Protein AF-A0A1F3YDV8-F1 (afdb_monomer_lite)

Sequence (174 aa):
MRNSATAAIALTTLLLAGLYGGNVYSYPGEPRCSDGYRADSYGRGVEAGFKGIDNLRPRHSHEECYLRGVRKGVTLRHETQIFDCEGDFEDGYGEGFKASPLSAGTACYTGGYSAGNAALRVGAREGARELVGDECVDAFQKGYEDSMTGQVATIPLTNPEATCYRAGYYDARR

Radius of gyration: 21.37 Å; chains: 1; bounding box: 39×64×73 Å

Structure (mmCIF, N/CA/C/O backbone):
data_AF-A0A1F3YDV8-F1
#
_entry.id   AF-A0A1F3YDV8-F1
#
loop_
_atom_site.group_PDB
_atom_site.id
_atom_site.type_symbol
_atom_site.label_atom_id
_atom_site.label_alt_id
_atom_site.label_comp_id
_atom_site.label_asym_id
_atom_site.label_entity_id
_atom_site.label_seq_id
_atom_site.pdbx_PDB_ins_code
_atom_site.Cartn_x
_atom_site.Cartn_y
_atom_site.Cartn_z
_atom_site.occupancy
_atom_site.B_iso_or_equiv
_atom_site.auth_seq_id
_atom_site.auth_comp_id
_atom_site.auth_asym_id
_atom_site.auth_atom_id
_atom_site.pdbx_PDB_model_num
ATOM 1 N N . MET A 1 1 ? 20.445 48.424 55.129 1.00 45.66 1 MET A N 1
ATOM 2 C CA . MET A 1 1 ? 20.581 48.219 53.669 1.00 45.66 1 MET A CA 1
ATOM 3 C C . MET A 1 1 ? 19.559 47.169 53.254 1.00 45.66 1 MET A C 1
ATOM 5 O O . MET A 1 1 ? 19.310 46.267 54.039 1.00 45.66 1 MET A O 1
ATOM 9 N N . ARG A 1 2 ? 18.848 47.418 52.149 1.00 38.81 2 ARG A N 1
ATOM 10 C CA . ARG A 1 2 ? 17.509 46.887 51.834 1.00 38.81 2 ARG A CA 1
ATOM 11 C C . ARG A 1 2 ? 17.475 45.393 51.488 1.00 38.81 2 ARG A C 1
ATOM 13 O O . ARG A 1 2 ? 18.439 44.843 50.973 1.00 38.81 2 ARG A O 1
ATOM 20 N N . ASN A 1 3 ? 16.306 44.824 51.778 1.00 36.91 3 ASN A N 1
ATOM 21 C CA . ASN A 1 3 ? 15.924 43.423 51.707 1.00 36.91 3 ASN A CA 1
ATOM 22 C C . ASN A 1 3 ? 15.732 42.883 50.283 1.00 36.91 3 ASN A C 1
ATOM 24 O O . ASN A 1 3 ? 15.245 43.571 49.390 1.00 36.91 3 ASN A O 1
ATOM 28 N N . SER A 1 4 ? 16.068 41.601 50.187 1.00 43.88 4 SER A N 1
ATOM 29 C CA . SER A 1 4 ? 15.531 40.492 49.401 1.00 43.88 4 SER A CA 1
ATOM 30 C C . SER A 1 4 ? 14.231 40.662 48.600 1.00 43.88 4 SER A C 1
ATOM 32 O O . SER A 1 4 ? 13.220 41.143 49.100 1.00 43.88 4 SER A O 1
ATOM 34 N N . ALA A 1 5 ? 14.287 40.018 47.428 1.00 44.38 5 ALA A N 1
ATOM 35 C CA . ALA A 1 5 ? 13.252 39.213 46.774 1.00 44.38 5 ALA A CA 1
ATOM 36 C C . ALA A 1 5 ? 11.976 39.921 46.290 1.00 44.38 5 ALA A C 1
ATOM 38 O O . ALA A 1 5 ? 11.018 40.130 47.026 1.00 44.38 5 ALA A O 1
ATOM 39 N N . THR A 1 6 ? 11.919 40.143 44.977 1.00 45.16 6 THR A N 1
ATOM 40 C CA . THR A 1 6 ? 10.667 40.293 44.229 1.00 45.16 6 THR A CA 1
ATOM 41 C C . THR A 1 6 ? 10.654 39.216 43.149 1.00 45.16 6 THR A C 1
ATOM 43 O O . THR A 1 6 ? 11.379 39.297 42.162 1.00 45.16 6 THR A O 1
ATOM 46 N N . ALA A 1 7 ? 9.891 38.157 43.405 1.00 45.22 7 ALA A N 1
ATOM 47 C CA . ALA A 1 7 ? 9.481 37.160 42.426 1.00 45.22 7 ALA A CA 1
ATOM 48 C C . ALA A 1 7 ? 8.026 37.442 42.015 1.00 45.22 7 ALA A C 1
ATOM 50 O O . ALA A 1 7 ? 7.309 38.112 42.760 1.00 45.22 7 ALA A O 1
ATOM 51 N N . ALA A 1 8 ? 7.615 36.848 40.888 1.00 39.84 8 ALA A N 1
ATOM 52 C CA . ALA A 1 8 ? 6.343 36.984 40.159 1.00 39.84 8 ALA A CA 1
ATOM 53 C C . ALA A 1 8 ? 6.450 38.008 38.998 1.00 39.84 8 ALA A C 1
ATOM 55 O O . ALA A 1 8 ? 7.047 39.061 39.157 1.00 39.84 8 ALA A O 1
ATOM 56 N N . ILE A 1 9 ? 5.955 37.774 37.777 1.00 44.66 9 ILE A N 1
ATOM 57 C CA . ILE A 1 9 ? 4.796 36.992 37.330 1.00 44.66 9 ILE A CA 1
ATOM 58 C C . ILE A 1 9 ? 5.055 36.426 35.915 1.00 44.66 9 ILE A C 1
ATOM 60 O O . ILE A 1 9 ? 5.722 37.042 35.090 1.00 44.66 9 ILE A O 1
ATOM 64 N N . ALA A 1 10 ? 4.483 35.241 35.700 1.00 44.81 10 ALA A N 1
ATOM 65 C CA . ALA A 1 10 ? 4.209 34.491 34.476 1.00 44.81 10 ALA A CA 1
ATOM 66 C C . ALA A 1 10 ? 4.302 35.198 33.108 1.00 44.81 10 ALA A C 1
ATOM 68 O O . ALA A 1 10 ? 3.646 36.207 32.869 1.00 44.81 10 ALA A O 1
ATOM 69 N N . LEU A 1 11 ? 4.930 34.507 32.151 1.00 38.69 11 LEU A N 1
ATOM 70 C CA . LEU A 1 11 ? 4.466 34.486 30.762 1.00 38.69 11 LEU A CA 1
ATOM 71 C C . LEU A 1 11 ? 4.705 33.090 30.167 1.00 38.69 11 LEU A C 1
ATOM 73 O O . LEU A 1 11 ? 5.655 32.827 29.435 1.00 38.69 11 LEU A O 1
ATOM 77 N N . THR A 1 12 ? 3.837 32.158 30.555 1.00 44.88 12 THR A N 1
ATOM 78 C CA . THR A 1 12 ? 3.756 30.818 29.974 1.00 44.88 12 THR A CA 1
ATOM 79 C C . THR A 1 12 ? 2.909 30.890 28.707 1.00 44.88 12 THR A C 1
ATOM 81 O O . THR A 1 12 ? 1.737 30.529 28.707 1.00 44.88 12 THR A O 1
ATOM 84 N N . THR A 1 13 ? 3.484 31.369 27.609 1.00 47.16 13 THR A N 1
ATOM 85 C CA . THR A 1 13 ? 2.939 31.128 26.266 1.00 47.16 13 THR A CA 1
ATOM 86 C C . THR A 1 13 ? 3.691 29.943 25.672 1.00 47.16 13 THR A C 1
ATOM 88 O O . THR A 1 13 ? 4.515 30.085 24.773 1.00 47.16 13 THR A O 1
ATOM 91 N N . LEU A 1 14 ? 3.426 28.745 26.209 1.00 42.47 14 LEU A N 1
ATOM 92 C CA . LEU A 1 14 ? 3.700 27.523 25.461 1.00 42.47 14 LEU A CA 1
ATOM 93 C C . LEU A 1 14 ? 2.742 27.528 24.269 1.00 42.47 14 LEU A C 1
ATOM 95 O O . LEU A 1 14 ? 1.545 27.275 24.412 1.00 42.47 14 LEU A O 1
ATOM 99 N N . LEU A 1 15 ? 3.278 27.867 23.098 1.00 41.38 15 LEU A N 1
ATOM 100 C CA . LEU A 1 15 ? 2.649 27.547 21.831 1.00 41.38 15 LEU A CA 1
ATOM 101 C C . LEU A 1 15 ? 2.290 26.057 21.842 1.00 41.38 15 LEU A C 1
ATOM 103 O O . LEU A 1 15 ? 3.164 25.195 21.923 1.00 41.38 15 LEU A O 1
ATOM 107 N N . LEU A 1 16 ? 0.994 25.778 21.728 1.00 44.88 16 LEU A N 1
ATOM 108 C CA . LEU A 1 16 ? 0.420 24.483 21.369 1.00 44.88 16 LEU A CA 1
ATOM 109 C C . LEU A 1 16 ? 0.798 24.132 19.917 1.00 44.88 16 LEU A C 1
ATOM 111 O O . LEU A 1 16 ? -0.051 24.040 19.037 1.00 44.88 16 LEU A O 1
ATOM 115 N N . ALA A 1 17 ? 2.088 23.951 19.655 1.00 43.22 17 ALA A N 1
ATOM 116 C CA . ALA A 1 17 ? 2.603 23.363 18.429 1.00 43.22 17 ALA A CA 1
ATOM 117 C C . ALA A 1 17 ? 3.067 21.944 18.767 1.00 43.22 17 ALA A C 1
ATOM 119 O O . ALA A 1 17 ? 4.217 21.734 19.139 1.00 43.22 17 ALA A O 1
ATOM 120 N N . GLY A 1 18 ? 2.159 20.967 18.712 1.00 38.09 18 GLY A N 1
ATOM 121 C CA . GLY A 1 18 ? 2.574 19.583 18.958 1.00 38.09 18 GLY A CA 1
ATOM 122 C C . GLY A 1 18 ? 1.514 18.487 18.992 1.00 38.09 18 GLY A C 1
ATOM 123 O O . GLY A 1 18 ? 1.886 17.345 19.222 1.00 38.09 18 GLY A O 1
ATOM 124 N N . LEU A 1 19 ? 0.224 18.769 18.763 1.00 38.59 19 LEU A N 1
ATOM 125 C CA . LEU A 1 19 ? -0.825 17.729 18.784 1.00 38.59 19 LEU A CA 1
ATOM 126 C C . LEU A 1 19 ? -1.508 17.477 17.434 1.00 38.59 19 LEU A C 1
ATOM 128 O O . LEU A 1 19 ? -2.564 16.860 17.382 1.00 38.59 19 LEU A O 1
ATOM 132 N N . TYR A 1 20 ? -0.860 17.845 16.330 1.00 41.31 20 TYR A N 1
ATOM 133 C CA . TYR A 1 20 ? -1.138 17.216 15.038 1.00 41.31 20 TYR A CA 1
ATOM 134 C C . TYR A 1 20 ? -0.089 16.139 14.774 1.00 41.31 20 TYR A C 1
ATOM 136 O O . TYR A 1 20 ? 0.648 16.177 13.796 1.00 41.31 20 TYR A O 1
ATOM 144 N N . GLY A 1 21 ? -0.041 15.146 15.664 1.00 33.44 21 GLY A N 1
ATOM 145 C CA . GLY A 1 21 ? 0.599 13.854 15.415 1.00 33.44 21 GLY A CA 1
ATOM 146 C C . GLY A 1 21 ? -0.216 13.011 14.434 1.00 33.44 21 GLY A C 1
ATOM 147 O O . GLY A 1 21 ? -0.428 11.824 14.652 1.00 33.44 21 GLY A O 1
ATOM 148 N N . GLY A 1 22 ? -0.716 13.623 13.361 1.00 32.75 22 GLY A N 1
ATOM 149 C CA . GLY A 1 22 ? -1.041 12.879 12.165 1.00 32.75 22 GLY A CA 1
ATOM 150 C C . GLY A 1 22 ? 0.288 12.616 11.488 1.00 32.75 22 GLY A C 1
ATOM 151 O O . GLY A 1 22 ? 0.774 13.477 10.763 1.00 32.75 22 GLY A O 1
ATOM 152 N N . ASN A 1 23 ? 0.879 11.443 11.717 1.00 30.70 23 ASN A N 1
ATOM 153 C CA . ASN A 1 23 ? 1.782 10.853 10.732 1.00 30.70 23 ASN A CA 1
ATOM 154 C C . ASN A 1 23 ? 0.949 10.599 9.465 1.00 30.70 23 ASN A C 1
ATOM 156 O O . ASN A 1 23 ? 0.558 9.475 9.156 1.00 30.70 23 ASN A O 1
ATOM 160 N N . VAL A 1 24 ? 0.606 11.678 8.761 1.00 37.53 24 VAL A N 1
ATOM 161 C CA . VAL A 1 24 ? 0.297 11.637 7.348 1.00 37.53 24 VAL A CA 1
ATOM 162 C C . VAL A 1 24 ? 1.647 11.309 6.752 1.00 37.53 24 VAL A C 1
ATOM 164 O O . VAL A 1 24 ? 2.503 12.180 6.616 1.00 37.53 24 VAL A O 1
ATOM 167 N N . TYR A 1 25 ? 1.886 10.016 6.538 1.00 41.62 25 TYR A N 1
ATOM 168 C CA . TYR A 1 25 ? 2.961 9.558 5.680 1.00 41.62 25 TYR A CA 1
ATOM 169 C C . TYR A 1 25 ? 2.754 10.286 4.354 1.00 41.62 25 TYR A C 1
ATOM 171 O O . TYR A 1 25 ? 1.898 9.902 3.558 1.00 41.62 25 TYR A O 1
ATOM 179 N N . SER A 1 26 ? 3.448 11.412 4.182 1.00 36.25 26 SER A N 1
ATOM 180 C CA . SER A 1 26 ? 3.459 12.174 2.944 1.00 36.25 26 SER A CA 1
ATOM 181 C C . SER A 1 26 ? 4.141 11.274 1.933 1.00 36.25 26 SER A C 1
ATOM 183 O O . SER A 1 26 ? 5.366 11.207 1.855 1.00 36.25 26 SER A O 1
ATOM 185 N N . TYR A 1 27 ? 3.324 10.489 1.238 1.00 46.16 27 TYR A N 1
ATOM 186 C CA . TYR A 1 27 ? 3.753 9.674 0.122 1.00 46.16 27 TYR A CA 1
ATOM 187 C C . TYR A 1 27 ? 4.459 10.581 -0.885 1.00 46.16 27 TYR A C 1
ATOM 189 O O . TYR A 1 27 ? 3.915 11.638 -1.221 1.00 46.16 27 TYR A O 1
ATOM 197 N N . PRO A 1 28 ? 5.615 10.183 -1.435 1.00 46.75 28 PRO A N 1
ATOM 198 C CA . PRO A 1 28 ? 6.137 10.782 -2.654 1.00 46.75 28 PRO A CA 1
ATOM 199 C C . PRO A 1 28 ? 5.203 10.381 -3.812 1.00 46.75 28 PRO A C 1
ATOM 201 O O . PRO A 1 28 ? 5.463 9.450 -4.570 1.00 46.75 28 PRO A O 1
ATOM 204 N N . GLY A 1 29 ? 4.038 11.022 -3.894 1.00 56.03 29 GLY A N 1
ATOM 205 C CA . GLY A 1 29 ? 2.943 10.661 -4.787 1.00 56.03 29 GLY A CA 1
ATOM 206 C C . GLY A 1 29 ? 2.188 11.884 -5.295 1.00 56.03 29 GLY A C 1
ATOM 207 O O . GLY A 1 29 ? 2.301 12.977 -4.747 1.00 56.03 29 GLY A O 1
ATOM 208 N N . GLU A 1 30 ? 1.428 11.686 -6.375 1.00 69.12 30 GLU A N 1
ATOM 209 C CA . GLU A 1 30 ? 0.519 12.681 -6.956 1.00 69.12 30 GLU A CA 1
ATOM 210 C C . GLU A 1 30 ? -0.362 13.288 -5.841 1.00 69.12 30 GLU A C 1
ATOM 212 O O . GLU A 1 30 ? -1.193 12.561 -5.288 1.00 69.12 30 GLU A O 1
ATOM 217 N N . PRO A 1 31 ? -0.230 14.590 -5.505 1.00 75.81 31 PRO A N 1
ATOM 218 C CA . PRO A 1 31 ? -0.901 15.188 -4.343 1.00 75.81 31 PRO A CA 1
ATOM 219 C C . PRO A 1 31 ? -2.424 15.049 -4.374 1.00 75.81 31 PRO A C 1
ATOM 221 O O . PRO A 1 31 ? -3.087 14.992 -3.346 1.00 75.81 31 PRO A O 1
ATOM 224 N N . ARG A 1 32 ? -3.006 14.951 -5.573 1.00 82.62 32 ARG A N 1
ATOM 225 C CA . ARG A 1 32 ? -4.451 14.747 -5.756 1.00 82.62 32 ARG A CA 1
ATOM 226 C C . ARG A 1 32 ? -4.918 13.347 -5.357 1.00 82.62 32 ARG A C 1
ATOM 228 O O . ARG A 1 32 ? -6.113 13.136 -5.154 1.00 82.62 32 ARG A O 1
ATOM 235 N N . CYS A 1 33 ? -3.990 12.404 -5.236 1.00 88.00 33 CYS A N 1
ATOM 236 C CA . CYS A 1 33 ? -4.245 11.009 -4.924 1.00 88.00 33 CYS A CA 1
ATOM 237 C C . CYS A 1 33 ? -3.594 10.559 -3.610 1.00 88.00 33 CYS A C 1
ATOM 239 O O . CYS A 1 33 ? -3.408 9.367 -3.429 1.00 88.00 33 CYS A O 1
ATOM 241 N N . SER A 1 34 ? -3.264 11.462 -2.682 1.00 81.69 34 SER A N 1
ATOM 242 C CA . SER A 1 34 ? -2.537 11.106 -1.452 1.00 81.69 34 SER A CA 1
ATOM 243 C C . SER A 1 34 ? -3.391 10.486 -0.338 1.00 81.69 34 SER A C 1
ATOM 245 O O . SER A 1 34 ? -2.828 9.919 0.594 1.00 81.69 34 SER A O 1
ATOM 247 N N . ASP A 1 35 ? -4.730 10.541 -0.427 1.00 82.38 35 ASP A N 1
ATOM 248 C CA . ASP A 1 35 ? -5.585 10.290 0.746 1.00 82.38 35 ASP A CA 1
ATOM 249 C C . ASP A 1 35 ? -6.650 9.191 0.564 1.00 82.38 35 ASP A C 1
ATOM 251 O O . ASP A 1 35 ? -7.533 9.268 -0.302 1.00 82.38 35 ASP A O 1
ATOM 255 N N . GLY A 1 36 ? -6.674 8.240 1.506 1.00 84.00 36 GLY A N 1
ATOM 256 C CA . GLY A 1 36 ? -7.654 7.144 1.608 1.00 84.00 36 GLY A CA 1
ATOM 257 C C . GLY A 1 36 ? -7.803 6.361 0.302 1.00 84.00 36 GLY A C 1
ATOM 258 O O . GLY A 1 36 ? -6.803 6.047 -0.338 1.00 84.00 36 GLY A O 1
ATOM 259 N N . TYR A 1 37 ? -9.041 6.120 -0.147 1.00 86.38 37 TYR A N 1
ATOM 260 C CA . TYR A 1 37 ? -9.320 5.384 -1.391 1.00 86.38 37 TYR A CA 1
ATOM 261 C C . TYR A 1 37 ? -8.585 5.908 -2.629 1.00 86.38 37 TYR A C 1
ATOM 263 O O . TYR A 1 37 ? -8.307 5.136 -3.546 1.00 86.38 37 TYR A O 1
ATOM 271 N N . ARG A 1 38 ? -8.262 7.208 -2.690 1.00 91.44 38 ARG A N 1
ATOM 272 C CA . ARG A 1 38 ? -7.506 7.772 -3.816 1.00 91.44 38 ARG A CA 1
ATOM 273 C C . ARG A 1 38 ? -6.060 7.280 -3.828 1.00 91.44 38 ARG A C 1
ATOM 275 O O . ARG A 1 38 ? -5.572 6.924 -4.898 1.00 91.44 38 ARG A O 1
ATOM 282 N N . ALA A 1 39 ? -5.428 7.196 -2.657 1.00 91.50 39 ALA A N 1
ATOM 283 C CA . ALA A 1 39 ? -4.086 6.636 -2.502 1.00 91.50 39 ALA A CA 1
ATOM 284 C C . ALA A 1 39 ? -4.065 5.147 -2.808 1.00 91.50 39 ALA A C 1
ATOM 286 O O . ALA A 1 39 ? -3.193 4.684 -3.536 1.00 91.50 39 ALA A O 1
ATOM 287 N N . ASP A 1 40 ? -5.067 4.417 -2.323 1.00 94.38 40 ASP A N 1
ATOM 288 C CA . ASP A 1 40 ? -5.216 2.990 -2.606 1.00 94.38 40 ASP A CA 1
ATOM 289 C C . ASP A 1 40 ? -5.405 2.735 -4.103 1.00 94.38 40 ASP A C 1
ATOM 291 O O . ASP A 1 40 ? -4.719 1.907 -4.697 1.00 94.38 40 ASP A O 1
ATOM 295 N N . SER A 1 41 ? -6.286 3.507 -4.742 1.00 95.06 41 SER A N 1
ATOM 296 C CA . SER A 1 41 ? -6.522 3.427 -6.184 1.00 95.06 41 SER A CA 1
ATOM 297 C C . SER A 1 41 ? -5.252 3.726 -6.970 1.00 95.06 41 SER A C 1
ATOM 299 O O . SER A 1 41 ? -4.923 2.990 -7.894 1.00 95.06 41 SER A O 1
ATOM 301 N N . TYR A 1 42 ? -4.523 4.779 -6.593 1.00 95.81 42 TYR A N 1
ATOM 302 C CA . TYR A 1 42 ? -3.265 5.138 -7.235 1.00 95.81 42 TYR A CA 1
ATOM 303 C C . TYR A 1 42 ? -2.205 4.047 -7.065 1.00 95.81 42 TYR A C 1
ATOM 305 O O . TYR A 1 42 ? -1.645 3.614 -8.066 1.00 95.81 42 TYR A O 1
ATOM 313 N N . GLY A 1 43 ? -1.969 3.547 -5.849 1.00 95.50 43 GLY A N 1
ATOM 314 C CA . GLY A 1 43 ? -0.979 2.494 -5.594 1.00 95.50 43 GLY A CA 1
ATOM 315 C C . GLY A 1 43 ? -1.294 1.192 -6.336 1.00 95.50 43 GLY A C 1
ATOM 316 O O . GLY A 1 43 ? -0.418 0.629 -6.989 1.00 95.50 43 GLY A O 1
ATOM 317 N N . ARG A 1 44 ? -2.562 0.762 -6.350 1.00 96.94 44 ARG A N 1
ATOM 318 C CA . ARG A 1 44 ? -3.001 -0.405 -7.139 1.00 96.94 44 ARG A CA 1
ATOM 319 C C . ARG A 1 44 ? -2.908 -0.171 -8.643 1.00 96.94 44 ARG A C 1
ATOM 321 O O . ARG A 1 44 ? -2.615 -1.096 -9.392 1.00 96.94 44 ARG A O 1
ATOM 328 N N . GLY A 1 45 ? -3.117 1.066 -9.089 1.00 97.06 45 GLY A N 1
ATOM 329 C CA . GLY A 1 45 ? -2.846 1.473 -10.462 1.00 97.06 45 GLY A CA 1
ATOM 330 C C . GLY A 1 45 ? -1.358 1.378 -10.805 1.00 97.06 45 GLY A C 1
ATOM 331 O O . GLY A 1 45 ? -1.021 0.844 -11.854 1.00 97.06 45 GLY A O 1
ATOM 332 N N . VAL A 1 46 ? -0.468 1.856 -9.927 1.00 97.19 46 VAL A N 1
ATOM 333 C CA . VAL A 1 46 ? 0.992 1.756 -10.109 1.00 97.19 46 VAL A CA 1
ATOM 334 C C . VAL A 1 46 ? 1.400 0.300 -10.300 1.00 97.19 46 VAL A C 1
ATOM 336 O O . VAL A 1 46 ? 2.100 -0.002 -11.261 1.00 97.19 46 VAL A O 1
ATOM 339 N N . GLU A 1 47 ? 0.901 -0.605 -9.460 1.00 97.56 47 GLU A N 1
ATOM 340 C CA . GLU A 1 47 ? 1.139 -2.043 -9.605 1.00 97.56 47 GLU A CA 1
ATOM 341 C C . GLU A 1 47 ? 0.623 -2.597 -10.937 1.00 97.56 47 GLU A C 1
ATOM 343 O O . GLU A 1 47 ? 1.367 -3.252 -11.662 1.00 97.56 47 GLU A O 1
ATOM 348 N N . ALA A 1 48 ? -0.632 -2.294 -11.280 1.00 97.69 48 ALA A N 1
ATOM 349 C CA . ALA A 1 48 ? -1.260 -2.723 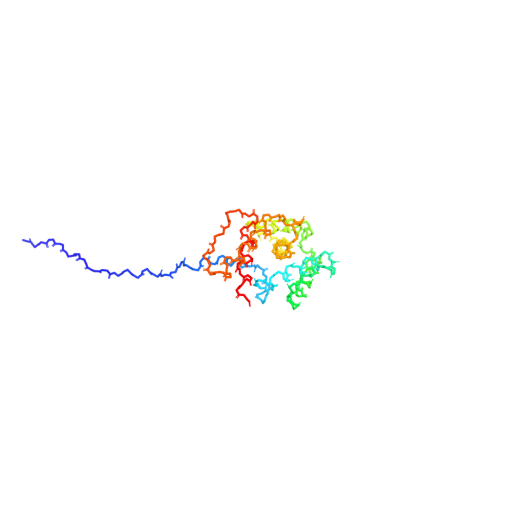-12.526 1.00 97.69 48 ALA A CA 1
ATOM 350 C C . ALA A 1 48 ? -0.450 -2.293 -13.754 1.00 97.69 48 ALA A C 1
ATOM 352 O O . ALA A 1 48 ? -0.165 -3.110 -14.627 1.00 97.69 48 ALA A O 1
ATOM 353 N N . GLY A 1 49 ? -0.031 -1.028 -13.805 1.00 97.44 49 GLY A N 1
ATOM 354 C CA . GLY A 1 49 ? 0.774 -0.506 -14.906 1.00 97.44 49 GLY A CA 1
ATOM 355 C C . GLY A 1 49 ? 2.183 -1.091 -14.952 1.00 97.44 49 GLY A C 1
ATOM 356 O O . GLY A 1 49 ? 2.679 -1.395 -16.034 1.00 97.44 49 GLY A O 1
ATOM 357 N N . PHE A 1 50 ? 2.817 -1.269 -13.790 1.00 97.50 50 PHE A N 1
ATOM 358 C CA . PHE A 1 50 ? 4.173 -1.805 -13.704 1.00 97.50 50 PHE A CA 1
ATOM 359 C C . PHE A 1 50 ? 4.222 -3.275 -14.134 1.00 97.50 50 PHE A C 1
ATOM 361 O O . PHE A 1 50 ? 4.992 -3.639 -15.020 1.00 97.50 50 PHE A O 1
ATOM 368 N N . LYS A 1 51 ? 3.330 -4.104 -13.580 1.00 96.38 51 LYS A N 1
ATOM 369 C CA . LYS A 1 51 ? 3.249 -5.544 -13.872 1.00 96.38 51 LYS A CA 1
ATOM 370 C C . LYS A 1 51 ? 2.525 -5.856 -15.188 1.00 96.38 51 LYS A C 1
ATOM 372 O O . LYS A 1 51 ? 2.655 -6.956 -15.713 1.00 96.38 51 LYS A O 1
ATOM 377 N N . GLY A 1 52 ? 1.782 -4.898 -15.749 1.00 95.50 52 GLY A N 1
ATOM 378 C CA . GLY A 1 52 ? 0.955 -5.098 -16.944 1.00 95.50 52 GLY A CA 1
ATOM 379 C C . GLY A 1 52 ? -0.264 -5.986 -16.682 1.00 95.50 52 GLY A C 1
ATOM 380 O O . GLY A 1 52 ? -0.528 -6.900 -17.457 1.00 95.50 52 GLY A O 1
ATOM 381 N N . ILE A 1 53 ? -0.967 -5.751 -15.569 1.00 93.56 53 ILE A N 1
ATOM 382 C CA . ILE A 1 53 ? -2.107 -6.556 -15.110 1.00 93.56 53 ILE A CA 1
ATOM 383 C C . ILE A 1 53 ? -3.382 -5.701 -15.090 1.00 93.56 53 ILE A C 1
ATOM 385 O O . ILE A 1 53 ? -3.469 -4.723 -14.350 1.00 93.56 53 ILE A O 1
ATOM 389 N N . ASP A 1 54 ? -4.409 -6.118 -15.832 1.00 81.00 54 ASP A N 1
ATOM 390 C CA . ASP A 1 54 ? -5.626 -5.317 -16.042 1.00 81.00 54 ASP A CA 1
ATOM 391 C C . ASP A 1 54 ? -6.713 -5.489 -14.960 1.00 81.00 54 ASP A C 1
ATOM 393 O O . ASP A 1 54 ? -7.671 -4.715 -14.907 1.00 81.00 54 ASP A O 1
ATOM 397 N N . ASN A 1 55 ? -6.587 -6.473 -14.063 1.00 83.00 55 ASN A N 1
ATOM 398 C CA . ASN A 1 55 ? -7.625 -6.848 -13.091 1.00 83.00 55 ASN A CA 1
ATOM 399 C C . ASN A 1 55 ? -7.282 -6.544 -11.616 1.00 83.00 55 ASN A C 1
ATOM 401 O O . ASN A 1 55 ? -7.934 -7.073 -10.721 1.00 83.00 55 ASN A O 1
ATOM 405 N N . LEU A 1 56 ? -6.314 -5.662 -11.333 1.00 90.94 56 LEU A N 1
ATOM 406 C CA . LEU A 1 56 ? -5.941 -5.276 -9.954 1.00 90.94 56 LEU A CA 1
ATOM 407 C C . LEU A 1 56 ? -6.752 -4.101 -9.375 1.00 90.94 56 LEU A C 1
ATOM 409 O O . LEU A 1 56 ? -6.404 -3.567 -8.315 1.00 90.94 56 LEU A O 1
ATOM 413 N N . ARG A 1 57 ? -7.808 -3.661 -10.067 1.00 92.69 57 ARG A N 1
ATOM 414 C CA . ARG A 1 57 ? -8.623 -2.513 -9.652 1.00 92.69 57 ARG A CA 1
ATOM 415 C C . ARG A 1 57 ? -9.418 -2.833 -8.369 1.00 92.69 57 ARG A C 1
ATOM 417 O O . ARG A 1 57 ? -10.164 -3.808 -8.376 1.00 92.69 57 ARG A O 1
ATOM 424 N N . PRO A 1 58 ? -9.329 -2.000 -7.312 1.00 90.94 58 PRO A N 1
ATOM 425 C CA . PRO A 1 58 ? -10.128 -2.178 -6.095 1.00 90.94 58 PRO A CA 1
ATOM 426 C C . PRO A 1 58 ? -11.632 -2.062 -6.345 1.00 90.94 58 PRO A C 1
ATOM 428 O O . PRO A 1 58 ? -12.063 -1.276 -7.198 1.00 90.94 58 PRO A O 1
ATOM 431 N N . ARG A 1 59 ? -12.437 -2.747 -5.525 1.00 91.38 59 ARG A N 1
ATOM 432 C CA . ARG A 1 59 ? -13.906 -2.640 -5.540 1.00 91.38 59 ARG A CA 1
ATOM 433 C C . ARG A 1 59 ? -14.361 -1.208 -5.268 1.00 91.38 59 ARG A C 1
ATOM 435 O O . ARG A 1 59 ? -15.198 -0.679 -5.991 1.00 91.38 59 ARG A O 1
ATOM 442 N N . HIS A 1 60 ? -13.772 -0.578 -4.255 1.00 88.19 60 HIS A N 1
ATOM 443 C CA . HIS A 1 60 ? -13.951 0.844 -3.967 1.00 88.19 60 HIS A CA 1
ATOM 444 C C . HIS A 1 60 ? -12.765 1.608 -4.550 1.00 88.19 60 HIS A C 1
ATOM 446 O O . HIS A 1 60 ? -11.695 1.667 -3.942 1.00 88.19 60 HIS A O 1
ATOM 452 N N . SER A 1 61 ? -12.940 2.152 -5.754 1.00 90.38 61 SER A N 1
ATOM 453 C CA . SER A 1 61 ? -11.872 2.838 -6.483 1.00 90.38 61 SER A CA 1
ATOM 454 C C . SER A 1 61 ? -12.267 4.242 -6.935 1.00 90.38 61 SER A C 1
ATOM 456 O O . SER A 1 61 ? -13.420 4.532 -7.241 1.00 90.38 61 SER A O 1
ATOM 458 N N . HIS A 1 62 ? -11.272 5.125 -6.987 1.00 93.38 62 HIS A N 1
ATOM 459 C CA . HIS A 1 62 ? -11.356 6.440 -7.604 1.00 93.38 62 HIS A CA 1
ATOM 460 C C . HIS A 1 62 ? -10.689 6.369 -8.978 1.00 93.38 62 HIS A C 1
ATOM 462 O O . HIS A 1 62 ? -9.457 6.359 -9.079 1.00 93.38 62 HIS A O 1
ATOM 468 N N . GLU A 1 63 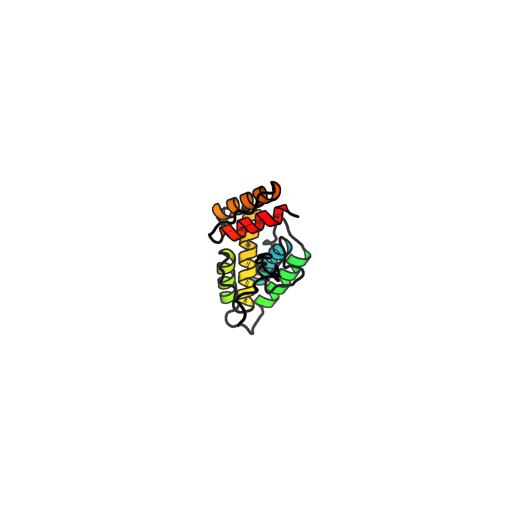? -11.504 6.318 -10.032 1.00 93.31 63 GLU A N 1
ATOM 469 C CA . GLU A 1 63 ? -11.067 6.007 -11.398 1.00 93.31 63 GLU A CA 1
ATOM 470 C C . GLU A 1 63 ? -9.897 6.875 -11.872 1.00 93.31 63 GLU A C 1
ATOM 472 O O . GLU A 1 63 ? -8.887 6.351 -12.341 1.00 93.31 63 GLU A O 1
ATOM 477 N N . GLU A 1 64 ? -9.974 8.194 -11.675 1.00 94.88 64 GLU A N 1
ATOM 478 C CA . GLU A 1 64 ? -8.904 9.099 -12.105 1.00 94.88 64 GLU A CA 1
ATOM 479 C C . GLU A 1 64 ? -7.558 8.750 -11.446 1.00 94.88 64 GLU A C 1
ATOM 481 O O . GLU A 1 64 ? -6.517 8.760 -12.104 1.00 94.88 64 GLU A O 1
ATOM 486 N N . CYS A 1 65 ? -7.575 8.399 -10.157 1.00 95.44 65 CYS A N 1
ATOM 487 C CA . CYS A 1 65 ? -6.358 8.092 -9.412 1.00 95.44 65 CYS A CA 1
ATOM 488 C C . CYS A 1 65 ? -5.801 6.728 -9.800 1.00 95.44 65 CYS A C 1
ATOM 490 O O . CYS A 1 65 ? -4.590 6.600 -9.966 1.00 95.44 65 CYS A O 1
ATOM 492 N N . TYR A 1 66 ? -6.673 5.746 -10.038 1.00 95.81 66 TYR A N 1
ATOM 493 C CA . TYR A 1 66 ? -6.267 4.455 -10.583 1.00 95.81 66 TYR A CA 1
ATOM 494 C C . TYR A 1 66 ? -5.572 4.610 -11.940 1.00 95.81 66 TYR A C 1
ATOM 496 O O . TYR A 1 66 ? -4.443 4.159 -12.107 1.00 95.81 66 TYR A O 1
ATOM 504 N N . LEU A 1 67 ? -6.183 5.326 -12.890 1.00 95.38 67 LEU A N 1
ATOM 505 C CA . LEU A 1 67 ? -5.603 5.529 -14.223 1.00 95.38 67 LEU A CA 1
ATOM 506 C C . LEU A 1 67 ? -4.296 6.338 -14.188 1.00 95.38 67 LEU A C 1
ATOM 508 O O . LEU A 1 67 ? -3.388 6.078 -14.980 1.00 95.38 67 LEU A O 1
ATOM 512 N N . ARG A 1 68 ? -4.172 7.315 -13.277 1.00 95.50 68 ARG A N 1
ATOM 513 C CA . ARG A 1 68 ? -2.898 8.013 -13.018 1.00 95.50 68 ARG A CA 1
ATOM 514 C C . ARG A 1 68 ? -1.829 7.047 -12.515 1.00 95.50 68 ARG A C 1
ATOM 516 O O . ARG A 1 68 ? -0.708 7.092 -13.017 1.00 95.50 68 ARG A O 1
ATOM 523 N N . GLY A 1 69 ? -2.194 6.164 -11.588 1.00 95.69 69 GLY A N 1
ATOM 524 C CA . GLY A 1 69 ? -1.331 5.094 -11.103 1.00 95.69 69 GLY A CA 1
ATOM 525 C C . GLY A 1 69 ? -0.855 4.191 -12.238 1.00 95.69 69 GLY A C 1
ATOM 526 O O . GLY A 1 69 ? 0.346 4.014 -12.395 1.00 95.69 69 GLY A O 1
ATOM 527 N N . VAL A 1 70 ? -1.767 3.712 -13.093 1.00 96.88 70 VAL A N 1
ATOM 528 C CA . VAL A 1 70 ? -1.427 2.856 -14.249 1.00 96.88 70 VAL A CA 1
ATOM 529 C C . VAL A 1 70 ? -0.400 3.525 -15.151 1.00 96.88 70 VAL A C 1
ATOM 531 O O . VAL A 1 70 ? 0.630 2.929 -15.459 1.00 96.88 70 VAL A O 1
ATOM 534 N N . ARG A 1 71 ? -0.618 4.794 -15.521 1.00 96.00 71 ARG A N 1
ATOM 535 C CA . ARG A 1 71 ? 0.359 5.540 -16.330 1.00 96.00 71 ARG A CA 1
ATOM 536 C C . ARG A 1 71 ? 1.718 5.628 -15.644 1.00 96.00 71 ARG A C 1
ATOM 538 O O . ARG A 1 71 ? 2.728 5.397 -16.298 1.00 96.00 71 ARG A O 1
ATOM 545 N N . LYS A 1 72 ? 1.749 5.913 -14.337 1.00 95.25 72 LYS A N 1
ATOM 546 C CA . LYS A 1 72 ? 2.999 5.950 -13.569 1.00 95.25 72 LYS A CA 1
ATOM 547 C C . LYS A 1 72 ? 3.696 4.587 -13.548 1.00 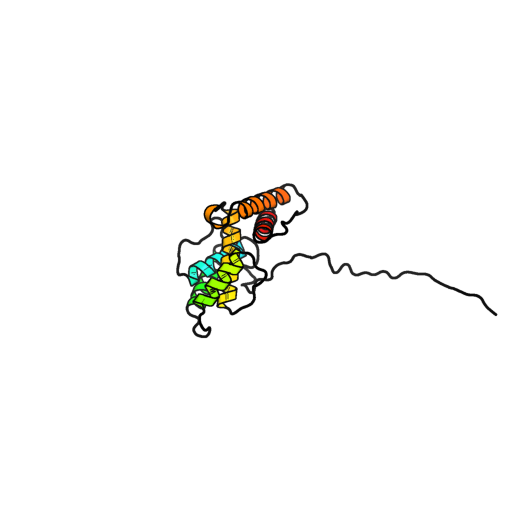95.25 72 LYS A C 1
ATOM 549 O O . LYS A 1 72 ? 4.904 4.552 -13.748 1.00 95.25 72 LYS A O 1
ATOM 554 N N . GLY A 1 73 ? 2.960 3.498 -13.333 1.00 95.81 73 GLY A N 1
ATOM 555 C CA . GLY A 1 73 ? 3.492 2.135 -13.354 1.00 95.81 73 GLY A CA 1
ATOM 556 C C . GLY A 1 73 ? 4.131 1.783 -14.696 1.00 95.81 73 GLY A C 1
ATOM 557 O O . GLY A 1 73 ? 5.268 1.324 -14.730 1.00 95.81 73 GLY A O 1
ATOM 558 N N . VAL A 1 74 ? 3.454 2.103 -15.804 1.00 96.19 74 VAL A N 1
ATOM 559 C CA . VAL A 1 74 ? 4.003 1.931 -17.161 1.00 96.19 74 VAL A CA 1
ATOM 560 C C . VAL A 1 74 ? 5.266 2.773 -17.359 1.00 96.19 74 VAL A C 1
ATOM 562 O O . VAL A 1 74 ? 6.251 2.277 -17.896 1.00 96.19 74 VAL A O 1
ATOM 565 N N . THR A 1 75 ? 5.277 4.032 -16.903 1.00 95.12 75 THR A N 1
ATOM 566 C CA . THR A 1 75 ? 6.482 4.875 -16.964 1.00 95.12 75 THR A CA 1
ATOM 567 C C . THR A 1 75 ? 7.645 4.257 -16.192 1.00 95.12 75 THR A C 1
ATOM 569 O O . THR A 1 75 ? 8.746 4.208 -16.723 1.00 95.12 75 THR A O 1
ATOM 572 N N . LEU A 1 76 ? 7.408 3.767 -14.971 1.00 94.38 76 LEU A N 1
ATOM 573 C CA . LEU A 1 76 ? 8.442 3.121 -14.157 1.00 94.38 76 LEU A CA 1
ATOM 574 C C . LEU A 1 76 ? 8.986 1.858 -14.834 1.00 94.38 76 LEU A C 1
ATOM 576 O O . LEU A 1 76 ? 10.194 1.688 -14.905 1.00 94.38 76 LEU A O 1
ATOM 580 N N . ARG A 1 77 ? 8.114 1.014 -15.398 1.00 93.19 77 ARG A N 1
ATOM 581 C CA . ARG A 1 77 ? 8.510 -0.217 -16.104 1.00 93.19 77 ARG A CA 1
ATOM 582 C C . ARG A 1 77 ? 9.486 0.040 -17.258 1.00 93.19 77 ARG A C 1
ATOM 584 O O . ARG A 1 77 ? 10.307 -0.812 -17.579 1.00 93.19 77 ARG A O 1
ATOM 591 N N . HIS A 1 78 ? 9.373 1.197 -17.905 1.00 91.44 78 HIS A N 1
ATOM 592 C CA . HIS A 1 78 ? 10.219 1.592 -19.030 1.00 91.44 78 HIS A CA 1
ATOM 593 C C . HIS A 1 78 ? 11.344 2.560 -18.637 1.00 91.44 78 HIS A C 1
ATOM 595 O O . HIS A 1 78 ? 11.998 3.117 -19.518 1.00 91.44 78 HIS A O 1
ATOM 601 N N . GLU A 1 79 ? 11.577 2.777 -17.341 1.00 86.56 79 GLU A N 1
ATOM 602 C CA . GLU A 1 79 ? 12.634 3.662 -16.863 1.00 86.56 79 GLU A CA 1
ATOM 603 C C . GLU A 1 79 ? 14.003 2.996 -17.028 1.00 86.56 79 GLU A C 1
ATOM 605 O O . GLU A 1 79 ? 14.388 2.109 -16.271 1.00 86.56 79 GLU A O 1
ATOM 610 N N . THR A 1 80 ? 14.759 3.432 -18.034 1.00 81.62 80 THR A N 1
ATOM 611 C CA . THR A 1 80 ? 16.072 2.860 -18.359 1.00 81.62 80 THR A CA 1
ATOM 612 C C . THR A 1 80 ? 17.211 3.448 -17.528 1.00 81.62 80 THR A C 1
ATOM 614 O O . THR A 1 80 ? 18.332 2.952 -17.605 1.00 81.62 80 THR A O 1
ATOM 617 N N . GLN A 1 81 ? 16.972 4.533 -16.780 1.00 82.69 81 GLN A N 1
ATOM 618 C CA . GLN A 1 81 ? 18.007 5.191 -15.970 1.00 82.69 81 GLN A CA 1
ATOM 619 C C . GLN A 1 81 ? 18.206 4.547 -14.592 1.00 82.69 81 GLN A C 1
ATOM 621 O O . GLN A 1 81 ? 19.174 4.869 -13.904 1.00 82.69 81 GLN A O 1
ATOM 626 N N . ILE A 1 82 ? 17.307 3.650 -14.180 1.00 83.00 82 ILE A N 1
ATOM 627 C CA . ILE A 1 82 ? 17.379 2.951 -12.897 1.00 83.00 82 ILE A CA 1
ATOM 628 C C . ILE A 1 82 ? 17.888 1.535 -13.154 1.00 83.00 82 ILE A C 1
ATOM 630 O O . ILE A 1 82 ? 17.239 0.741 -13.834 1.00 83.00 82 ILE A O 1
ATOM 634 N N . PHE A 1 83 ? 19.070 1.231 -12.618 1.00 86.19 83 PHE A N 1
ATOM 635 C CA . PHE A 1 83 ? 19.603 -0.127 -12.626 1.00 86.19 83 PHE A CA 1
ATOM 636 C C . PHE A 1 83 ? 18.687 -1.032 -11.794 1.00 86.19 83 PHE A C 1
ATOM 638 O O . PHE A 1 83 ? 18.386 -0.690 -10.658 1.00 86.19 83 PHE A O 1
ATOM 645 N N . ASP A 1 84 ? 18.249 -2.151 -12.375 1.00 91.56 84 ASP A N 1
ATOM 646 C CA . ASP A 1 84 ? 17.345 -3.128 -11.749 1.00 91.56 84 ASP A CA 1
ATOM 647 C C . ASP A 1 84 ? 16.050 -2.533 -11.155 1.00 91.56 84 ASP A C 1
ATOM 649 O O . ASP A 1 84 ? 15.661 -2.794 -10.020 1.00 91.56 84 ASP A O 1
ATOM 653 N N . CYS A 1 85 ? 15.351 -1.714 -11.947 1.00 94.44 85 CYS A N 1
ATOM 654 C CA . CYS A 1 85 ? 14.062 -1.144 -11.547 1.00 94.44 85 CYS A CA 1
ATOM 655 C C . CYS A 1 85 ? 13.025 -2.207 -11.127 1.00 94.44 85 CYS A C 1
ATOM 657 O O . CYS A 1 85 ? 12.201 -1.943 -10.255 1.00 94.44 85 CYS A O 1
ATOM 659 N N . GLU A 1 86 ? 13.044 -3.392 -11.744 1.00 95.69 86 GLU A N 1
ATOM 660 C CA . GLU A 1 86 ? 12.139 -4.493 -11.393 1.00 95.69 86 GLU A CA 1
ATOM 661 C C . GLU A 1 86 ? 12.438 -5.051 -10.001 1.00 95.69 86 GLU A C 1
ATOM 663 O O . GLU A 1 86 ? 11.518 -5.117 -9.184 1.00 95.69 86 GLU A O 1
ATOM 668 N N . GLY A 1 87 ? 13.705 -5.353 -9.695 1.00 95.50 87 GLY A N 1
ATOM 669 C CA . GLY A 1 87 ? 14.122 -5.771 -8.356 1.00 95.50 87 GLY A CA 1
ATOM 670 C C . GLY A 1 87 ? 13.783 -4.726 -7.293 1.00 95.50 87 GLY A C 1
ATOM 671 O O . GLY A 1 87 ? 13.113 -5.041 -6.311 1.00 95.50 87 GLY A O 1
ATOM 672 N N . ASP A 1 88 ? 14.128 -3.460 -7.543 1.00 95.06 88 ASP A N 1
ATOM 673 C CA . ASP A 1 88 ? 13.809 -2.351 -6.638 1.00 95.06 88 ASP A CA 1
ATOM 674 C C . ASP A 1 88 ? 12.301 -2.237 -6.377 1.00 95.06 88 ASP A C 1
ATOM 676 O O . ASP A 1 88 ? 11.874 -2.000 -5.244 1.00 95.06 88 ASP A O 1
ATOM 680 N N . PHE A 1 89 ? 11.478 -2.385 -7.419 1.00 96.44 89 PHE A N 1
ATOM 681 C CA . PHE A 1 89 ? 10.027 -2.326 -7.286 1.00 96.44 89 PHE A CA 1
ATOM 682 C C . PHE A 1 89 ? 9.488 -3.464 -6.419 1.00 96.44 89 PHE A C 1
ATOM 684 O O . PHE A 1 89 ? 8.655 -3.210 -5.550 1.00 96.44 89 PHE A O 1
ATOM 691 N N . GLU A 1 90 ? 9.938 -4.701 -6.627 1.00 96.81 90 GLU A N 1
ATOM 692 C CA . GLU A 1 90 ? 9.473 -5.849 -5.842 1.00 96.81 90 GLU A CA 1
ATOM 693 C C . GLU A 1 90 ? 9.938 -5.774 -4.378 1.00 96.81 90 GLU A C 1
ATOM 695 O O . GLU A 1 90 ? 9.137 -6.021 -3.471 1.00 96.81 90 GLU A O 1
ATOM 700 N N . ASP A 1 91 ? 11.169 -5.324 -4.123 1.00 96.00 91 ASP A N 1
ATOM 701 C CA . ASP A 1 91 ? 11.667 -5.067 -2.766 1.00 96.00 91 ASP A CA 1
ATOM 702 C C . ASP A 1 91 ? 10.824 -3.998 -2.064 1.00 96.00 91 ASP A C 1
ATOM 704 O O . ASP A 1 91 ? 10.347 -4.188 -0.939 1.00 96.00 91 ASP A O 1
ATOM 708 N N . GLY A 1 92 ? 10.566 -2.889 -2.761 1.00 96.31 92 GLY A N 1
ATOM 709 C CA . GLY A 1 92 ? 9.669 -1.844 -2.290 1.00 96.31 92 GLY A CA 1
ATOM 710 C C . GLY A 1 92 ? 8.276 -2.396 -2.002 1.00 96.31 92 GLY A C 1
ATOM 711 O O . GLY A 1 92 ? 7.727 -2.144 -0.931 1.00 96.31 92 GLY A O 1
ATOM 712 N N . TYR A 1 93 ? 7.705 -3.180 -2.920 1.00 96.94 93 TYR A N 1
ATOM 713 C CA . TYR A 1 93 ? 6.383 -3.790 -2.772 1.00 96.94 93 TYR A CA 1
ATOM 714 C C . TYR A 1 93 ? 6.298 -4.653 -1.514 1.00 96.94 93 TYR A C 1
ATOM 716 O O . TYR A 1 93 ? 5.369 -4.482 -0.722 1.00 96.94 93 TYR A O 1
ATOM 724 N N . GLY A 1 94 ? 7.287 -5.515 -1.275 1.00 96.62 94 GLY A N 1
ATOM 725 C CA . GLY A 1 94 ? 7.360 -6.336 -0.068 1.00 96.62 94 GLY A CA 1
ATOM 726 C C . GLY A 1 94 ? 7.419 -5.507 1.218 1.00 96.62 94 GLY A C 1
ATOM 727 O O . GLY A 1 94 ? 6.697 -5.795 2.174 1.00 96.62 94 GLY A O 1
ATOM 728 N N . GLU A 1 95 ? 8.227 -4.447 1.250 1.00 95.81 95 GLU A N 1
ATOM 729 C CA . GLU A 1 95 ? 8.334 -3.561 2.417 1.00 95.81 95 GLU A CA 1
ATOM 730 C C . GLU A 1 95 ? 7.062 -2.733 2.646 1.00 95.81 95 GLU A C 1
ATOM 732 O O . GLU A 1 95 ? 6.605 -2.584 3.783 1.00 95.81 95 GLU A O 1
ATOM 737 N N . GLY A 1 96 ? 6.428 -2.267 1.569 1.00 94.75 96 GLY A N 1
ATOM 738 C CA . GLY A 1 96 ? 5.136 -1.592 1.614 1.00 94.75 96 GLY A CA 1
ATOM 739 C C . GLY A 1 96 ? 4.028 -2.500 2.142 1.00 94.75 96 GLY A C 1
ATOM 740 O O . GLY A 1 96 ? 3.219 -2.067 2.964 1.00 94.75 96 GLY A O 1
ATOM 741 N N . PHE A 1 97 ? 4.022 -3.768 1.725 1.00 96.06 97 PHE A N 1
ATOM 742 C CA . PHE A 1 97 ? 3.047 -4.769 2.159 1.00 96.06 97 PHE A CA 1
ATOM 743 C C . PHE A 1 97 ? 3.177 -5.119 3.648 1.00 96.06 97 PHE A C 1
ATOM 745 O O . PHE A 1 97 ? 2.184 -5.400 4.308 1.00 96.06 97 PHE A O 1
ATOM 752 N N . LYS A 1 98 ? 4.383 -5.020 4.214 1.00 94.38 98 LYS A N 1
ATOM 753 C CA . LYS A 1 98 ? 4.624 -5.148 5.663 1.00 94.38 98 LYS A CA 1
ATOM 754 C C . LYS A 1 98 ? 4.368 -3.847 6.432 1.00 94.38 98 LYS A C 1
ATOM 756 O O . LYS A 1 98 ? 4.542 -3.816 7.646 1.00 94.38 98 LYS A O 1
ATOM 761 N N . ALA A 1 99 ? 4.025 -2.757 5.740 1.00 90.50 99 ALA A N 1
ATOM 762 C CA . ALA A 1 99 ? 4.022 -1.396 6.277 1.00 90.50 99 ALA A CA 1
ATOM 763 C C . ALA A 1 99 ? 5.329 -1.035 7.013 1.00 90.50 99 ALA A C 1
ATOM 765 O O . ALA A 1 99 ? 5.320 -0.387 8.063 1.00 90.50 99 ALA A O 1
ATOM 766 N N . SER A 1 100 ? 6.460 -1.478 6.463 1.00 88.81 100 SER A N 1
ATOM 767 C CA . SER A 1 100 ? 7.791 -1.209 6.999 1.00 88.81 100 SER A CA 1
ATOM 768 C C . SER A 1 100 ? 8.062 0.299 7.046 1.00 88.81 100 SER A C 1
ATOM 770 O O . SER A 1 100 ? 7.641 1.023 6.140 1.00 88.81 100 SER A O 1
ATOM 772 N N . PRO A 1 101 ? 8.769 0.820 8.064 1.00 79.94 101 PRO A N 1
ATOM 773 C CA . PRO A 1 101 ? 9.197 2.218 8.062 1.00 79.94 101 PRO A CA 1
ATOM 774 C C . PRO A 1 101 ? 10.247 2.507 6.974 1.00 79.94 101 PRO A C 1
ATOM 776 O O . PRO A 1 101 ? 10.471 3.672 6.637 1.00 79.94 101 PRO A O 1
ATOM 779 N N . LEU A 1 102 ? 10.879 1.469 6.414 1.00 76.50 102 LEU A N 1
ATOM 780 C CA . LEU A 1 102 ? 11.802 1.582 5.291 1.00 76.50 102 LEU A CA 1
ATOM 781 C C . LEU A 1 102 ? 11.002 1.907 4.024 1.00 76.50 102 LEU A C 1
ATOM 783 O O . LEU A 1 102 ? 10.316 1.059 3.469 1.00 76.50 102 LEU A O 1
ATOM 787 N N . SER A 1 103 ? 11.051 3.171 3.612 1.00 70.38 103 SER A N 1
ATOM 788 C CA . SER A 1 103 ? 10.316 3.697 2.449 1.00 70.38 103 SER A CA 1
ATOM 789 C C . SER A 1 103 ? 11.195 4.538 1.516 1.00 70.38 103 SER A C 1
ATOM 791 O O . SER A 1 103 ? 10.698 5.151 0.574 1.00 70.38 103 SER A O 1
ATOM 793 N N . ALA A 1 104 ? 12.506 4.577 1.774 1.00 72.38 104 ALA A N 1
ATOM 794 C CA . ALA A 1 104 ? 13.474 5.322 0.980 1.00 72.38 104 ALA A CA 1
ATOM 795 C C . ALA A 1 104 ? 14.142 4.401 -0.048 1.00 72.38 104 ALA A C 1
ATOM 797 O O . ALA A 1 104 ? 14.575 3.306 0.295 1.00 72.38 104 ALA A O 1
ATOM 798 N N . GLY A 1 105 ? 14.265 4.866 -1.289 1.00 81.44 105 GLY A N 1
ATOM 799 C CA . GLY A 1 105 ? 14.908 4.121 -2.367 1.00 81.44 105 GLY A CA 1
ATOM 800 C C . GLY A 1 105 ? 14.812 4.864 -3.695 1.00 81.44 105 GLY A C 1
ATOM 801 O O . GLY A 1 105 ? 14.528 6.065 -3.727 1.00 81.44 105 GLY A O 1
ATOM 802 N N . THR A 1 106 ? 15.037 4.158 -4.801 1.00 90.50 106 THR A N 1
ATOM 803 C CA . THR A 1 106 ? 14.848 4.707 -6.151 1.00 90.50 106 THR A CA 1
ATOM 804 C C . THR A 1 106 ? 13.372 5.017 -6.431 1.00 90.50 106 THR A C 1
ATOM 806 O O . THR A 1 106 ? 12.470 4.726 -5.634 1.00 90.50 106 THR A O 1
ATOM 809 N N . ALA A 1 107 ? 13.086 5.611 -7.594 1.00 91.62 107 ALA A N 1
ATOM 810 C CA . ALA A 1 107 ? 11.704 5.833 -8.010 1.00 91.62 107 ALA A CA 1
ATOM 811 C C . ALA A 1 107 ? 10.922 4.513 -8.168 1.00 91.62 107 ALA A C 1
ATOM 813 O O . ALA A 1 107 ? 9.717 4.501 -7.908 1.00 91.62 107 ALA A O 1
ATOM 814 N N . CYS A 1 108 ? 11.593 3.420 -8.552 1.00 94.00 108 CYS A N 1
ATOM 815 C CA . CYS A 1 108 ? 10.977 2.100 -8.675 1.00 94.00 108 CYS A CA 1
ATOM 816 C C . CYS A 1 108 ? 10.675 1.506 -7.301 1.00 94.00 108 CYS A C 1
ATOM 818 O O . CYS A 1 108 ? 9.528 1.134 -7.061 1.00 94.00 108 CYS A O 1
ATOM 820 N N . TYR A 1 109 ? 11.621 1.582 -6.360 1.00 95.00 109 TYR A N 1
ATOM 821 C CA . TYR A 1 109 ? 11.397 1.178 -4.969 1.00 95.00 109 TYR A CA 1
ATOM 822 C C . TYR A 1 109 ? 10.236 1.933 -4.321 1.00 95.00 109 TYR A C 1
ATOM 824 O O . TYR A 1 109 ? 9.322 1.340 -3.754 1.00 95.00 109 TYR A O 1
ATOM 832 N N . THR A 1 110 ? 10.212 3.258 -4.461 1.00 92.62 110 THR A N 1
ATOM 833 C CA . THR A 1 110 ? 9.139 4.097 -3.904 1.00 92.62 110 THR A CA 1
ATOM 834 C C . THR A 1 110 ? 7.778 3.771 -4.536 1.00 92.62 110 THR A C 1
ATOM 836 O O . THR A 1 110 ? 6.742 3.770 -3.858 1.00 92.62 110 THR A O 1
ATOM 839 N N . GLY A 1 111 ? 7.768 3.477 -5.841 1.00 94.00 111 GLY A N 1
ATOM 840 C CA . GLY A 1 111 ? 6.587 3.006 -6.563 1.00 94.00 111 GLY A CA 1
ATOM 841 C C . GLY A 1 111 ? 6.084 1.668 -6.025 1.00 94.00 111 GLY A C 1
ATOM 842 O O . GLY A 1 111 ? 4.899 1.551 -5.710 1.00 94.00 111 GLY A O 1
ATOM 843 N N . GLY A 1 112 ? 6.997 0.713 -5.842 1.00 96.38 112 GLY A N 1
ATOM 844 C CA . GLY A 1 112 ? 6.749 -0.588 -5.234 1.00 96.38 112 GLY A CA 1
ATOM 845 C C . GLY A 1 112 ? 6.173 -0.461 -3.832 1.00 96.38 112 GLY A C 1
ATOM 846 O O . GLY A 1 112 ? 5.082 -0.954 -3.568 1.00 96.38 112 GLY A O 1
ATOM 847 N N . TYR A 1 113 ? 6.826 0.305 -2.957 1.00 95.88 113 TYR A N 1
ATOM 848 C CA . TYR A 1 113 ? 6.367 0.557 -1.587 1.00 95.88 113 TYR A CA 1
ATOM 849 C C . TYR A 1 113 ? 4.942 1.108 -1.539 1.00 95.88 113 TYR A C 1
ATOM 851 O O . TYR A 1 113 ? 4.106 0.677 -0.739 1.00 95.88 113 TYR A O 1
ATOM 859 N N . SER A 1 114 ? 4.626 2.034 -2.444 1.00 93.00 114 SER A N 1
ATOM 860 C CA . SER A 1 114 ? 3.278 2.590 -2.561 1.00 93.00 114 SER A CA 1
ATOM 861 C C . SER A 1 114 ? 2.256 1.559 -3.032 1.00 93.00 114 SER A C 1
ATOM 863 O O . SER A 1 114 ? 1.153 1.504 -2.485 1.00 93.00 114 SER A O 1
ATOM 865 N N . ALA A 1 115 ? 2.622 0.726 -4.004 1.00 96.44 115 ALA A N 1
ATOM 866 C CA . ALA A 1 115 ? 1.800 -0.379 -4.477 1.00 96.44 115 ALA A CA 1
ATOM 867 C C . ALA A 1 115 ? 1.548 -1.427 -3.379 1.00 96.44 115 ALA A C 1
ATOM 869 O O . ALA A 1 115 ? 0.395 -1.781 -3.140 1.00 96.44 115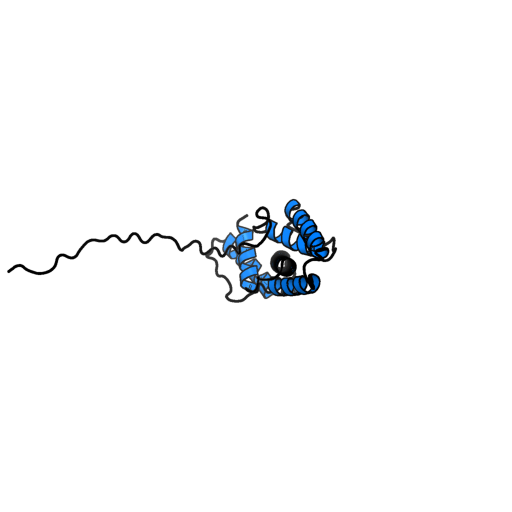 ALA A O 1
ATOM 870 N N . GLY A 1 116 ? 2.586 -1.855 -2.658 1.00 96.69 116 GLY A N 1
ATOM 871 C CA . GLY A 1 116 ? 2.490 -2.850 -1.589 1.00 96.69 116 GLY A CA 1
ATOM 872 C C . GLY A 1 116 ? 1.638 -2.386 -0.411 1.00 96.69 116 GLY A C 1
ATOM 873 O O . GLY A 1 116 ? 0.770 -3.116 0.061 1.00 96.69 116 GLY A O 1
ATOM 874 N N . ASN A 1 117 ? 1.805 -1.137 0.030 1.00 95.38 117 ASN A N 1
ATOM 875 C CA . ASN A 1 117 ? 0.984 -0.586 1.112 1.00 95.38 117 ASN A CA 1
ATOM 876 C C . ASN A 1 117 ? -0.484 -0.416 0.675 1.00 95.38 117 ASN A C 1
ATOM 878 O O . ASN A 1 117 ? -1.402 -0.718 1.435 1.00 95.38 117 ASN A O 1
ATOM 882 N N . ALA A 1 118 ? -0.727 -0.005 -0.575 1.00 95.81 118 ALA A N 1
ATOM 883 C CA . ALA A 1 118 ? -2.077 0.016 -1.133 1.00 95.81 118 ALA A CA 1
ATOM 884 C C . ALA A 1 118 ? -2.688 -1.394 -1.211 1.00 95.81 118 ALA A C 1
ATOM 886 O O . ALA A 1 118 ? -3.858 -1.561 -0.877 1.00 95.81 118 ALA A O 1
ATOM 887 N N . ALA A 1 119 ? -1.910 -2.409 -1.600 1.00 96.88 119 ALA A N 1
ATOM 888 C CA . ALA A 1 119 ? -2.337 -3.806 -1.613 1.00 96.88 119 A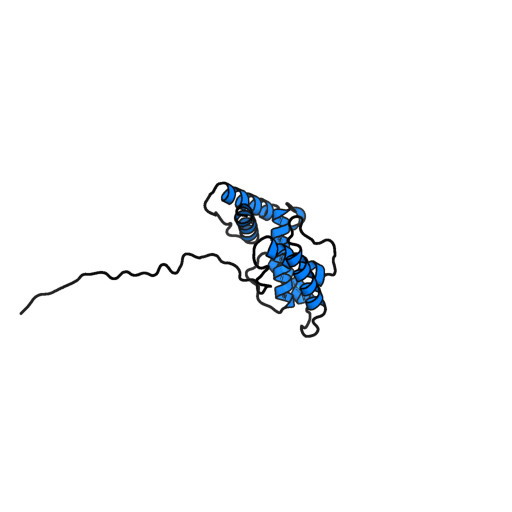LA A CA 1
ATOM 889 C C . ALA A 1 119 ? -2.732 -4.299 -0.216 1.00 96.88 119 ALA A C 1
ATOM 891 O O . ALA A 1 119 ? -3.801 -4.887 -0.066 1.00 96.88 119 ALA A O 1
ATOM 892 N N . LEU A 1 120 ? -1.929 -3.985 0.806 1.00 96.69 120 LEU A N 1
ATOM 893 C CA . LEU A 1 120 ? -2.236 -4.282 2.206 1.00 96.69 120 LEU A CA 1
ATOM 894 C C . LEU A 1 120 ? -3.573 -3.654 2.633 1.00 96.69 120 LEU A C 1
ATOM 896 O O . LEU A 1 120 ? -4.468 -4.353 3.104 1.00 96.69 120 LEU A O 1
ATOM 900 N N . ARG A 1 121 ? -3.742 -2.338 2.440 1.00 95.81 121 ARG A N 1
ATOM 901 C CA . ARG A 1 121 ? -4.958 -1.620 2.870 1.00 95.81 121 ARG A CA 1
ATOM 902 C C . ARG A 1 121 ? -6.208 -2.068 2.113 1.00 95.81 121 ARG A C 1
ATOM 904 O O . ARG A 1 121 ? -7.262 -2.232 2.723 1.00 95.81 121 ARG A O 1
ATOM 911 N N . VAL A 1 122 ? -6.101 -2.282 0.799 1.00 96.62 122 VAL A N 1
ATOM 912 C CA . VAL A 1 122 ? -7.211 -2.784 -0.028 1.00 96.62 122 VAL A CA 1
ATOM 913 C C . VAL A 1 122 ? -7.567 -4.213 0.360 1.00 96.62 122 VAL A C 1
ATOM 915 O O . VAL A 1 122 ? -8.746 -4.494 0.553 1.00 96.62 122 VAL A O 1
ATOM 918 N N . GLY A 1 123 ? -6.578 -5.093 0.536 1.00 96.88 123 GLY A N 1
ATOM 919 C CA . GLY A 1 123 ? -6.810 -6.470 0.966 1.00 96.88 123 GLY A CA 1
ATOM 920 C C . GLY A 1 123 ? -7.503 -6.542 2.326 1.00 96.88 123 GLY A C 1
ATOM 921 O O . GLY A 1 123 ? -8.468 -7.290 2.475 1.00 96.88 123 GLY A O 1
ATOM 922 N N . ALA A 1 124 ? -7.091 -5.701 3.281 1.00 97.06 124 ALA A N 1
ATOM 923 C CA . ALA A 1 124 ? -7.733 -5.597 4.591 1.00 97.06 124 ALA A CA 1
ATOM 924 C C . ALA A 1 124 ? -9.206 -5.173 4.477 1.00 97.06 124 ALA A C 1
ATOM 926 O O . ALA A 1 124 ? -10.093 -5.837 5.011 1.00 97.06 124 ALA A O 1
ATOM 927 N N . ARG A 1 125 ? -9.473 -4.108 3.709 1.00 95.56 125 ARG A N 1
ATOM 928 C CA . ARG A 1 125 ? -10.824 -3.585 3.455 1.00 95.56 125 ARG A CA 1
ATOM 929 C C . ARG A 1 125 ? -11.734 -4.600 2.769 1.00 95.56 125 ARG A C 1
ATOM 931 O O . ARG A 1 125 ? -12.920 -4.682 3.073 1.00 95.56 125 ARG A O 1
ATOM 938 N N . GLU A 1 126 ? -11.203 -5.334 1.799 1.00 95.88 126 GLU A N 1
ATOM 939 C CA . GLU A 1 126 ? -11.967 -6.296 1.002 1.00 95.88 126 GLU A CA 1
ATOM 940 C C . GLU A 1 126 ? -12.102 -7.667 1.682 1.00 95.88 126 GLU A C 1
ATOM 942 O O . GLU A 1 126 ? -12.775 -8.545 1.143 1.00 95.88 126 GLU A O 1
ATOM 947 N N . GLY A 1 127 ? -11.514 -7.842 2.873 1.00 96.56 127 GLY A N 1
ATOM 948 C CA . GLY A 1 127 ? -11.577 -9.087 3.636 1.00 96.56 127 GLY A CA 1
ATOM 949 C C . GLY A 1 127 ? -10.757 -10.221 3.021 1.00 96.56 127 GLY A C 1
ATOM 950 O O . GLY A 1 127 ? -11.085 -11.390 3.216 1.00 96.56 127 GLY A O 1
ATOM 951 N N . ALA A 1 128 ? -9.700 -9.900 2.270 1.00 96.00 128 ALA A N 1
ATOM 952 C CA . ALA A 1 128 ? -8.829 -10.863 1.602 1.00 96.00 128 ALA A CA 1
ATOM 953 C C . ALA A 1 128 ? -7.846 -11.518 2.593 1.00 96.00 128 ALA A C 1
ATOM 955 O O . ALA A 1 128 ? -6.633 -11.322 2.508 1.00 96.00 128 ALA A O 1
ATOM 956 N N . ARG A 1 129 ? -8.378 -12.296 3.543 1.00 96.75 129 ARG A N 1
ATOM 957 C CA . ARG A 1 129 ? -7.623 -12.953 4.629 1.00 96.75 129 ARG A CA 1
ATOM 958 C C . ARG A 1 129 ? -6.462 -13.810 4.119 1.00 96.75 129 ARG A C 1
ATOM 960 O O . ARG A 1 129 ? -5.382 -13.770 4.691 1.00 96.75 129 ARG A O 1
ATOM 967 N N . GLU A 1 130 ? -6.649 -14.499 2.995 1.00 94.75 130 GLU A N 1
ATOM 968 C CA . GLU A 1 130 ? -5.601 -15.314 2.358 1.00 94.75 130 GLU A CA 1
ATOM 969 C C . GLU A 1 130 ? -4.400 -14.493 1.858 1.00 94.75 130 GLU A C 1
ATOM 971 O O . GLU A 1 130 ? -3.309 -15.033 1.705 1.00 94.75 130 GLU A O 1
ATOM 976 N N . LEU A 1 131 ? -4.592 -13.194 1.603 1.00 93.19 131 LEU A N 1
ATOM 977 C CA . LEU A 1 131 ? -3.547 -12.299 1.116 1.00 93.19 131 LEU A CA 1
ATOM 978 C C . LEU A 1 131 ? -2.857 -11.563 2.265 1.00 93.19 131 LEU A C 1
ATOM 980 O O . LEU A 1 131 ? -1.633 -11.563 2.340 1.00 93.19 131 LEU A O 1
ATOM 984 N N . VAL A 1 132 ? -3.634 -10.906 3.132 1.00 95.31 132 VAL A N 1
ATOM 985 C CA . VAL A 1 132 ? -3.106 -9.968 4.144 1.00 95.31 132 VAL A CA 1
ATOM 986 C C . VAL A 1 132 ? -3.095 -10.525 5.571 1.00 95.31 132 VAL A C 1
ATOM 988 O O . VAL A 1 132 ? -2.602 -9.856 6.475 1.00 95.31 132 VAL A O 1
ATOM 991 N N . GLY A 1 133 ? -3.628 -11.731 5.780 1.00 96.06 133 GLY A N 1
ATOM 992 C CA . GLY A 1 133 ? -3.761 -12.362 7.091 1.00 96.06 133 GLY A CA 1
ATOM 993 C C . GLY A 1 133 ? -4.984 -11.896 7.886 1.00 96.06 133 GLY A C 1
ATOM 994 O O . GLY A 1 133 ? -5.530 -10.810 7.669 1.00 96.06 133 GLY A O 1
ATOM 995 N N . ASP A 1 134 ? -5.410 -12.735 8.834 1.00 96.81 134 ASP A N 1
ATOM 996 C CA . ASP A 1 134 ? -6.569 -12.469 9.694 1.00 96.81 134 ASP A CA 1
ATOM 997 C C . ASP A 1 134 ? -6.373 -11.227 10.566 1.00 96.81 134 ASP A C 1
ATOM 999 O O . ASP A 1 134 ? -7.259 -10.380 10.640 1.00 96.81 134 ASP A O 1
ATOM 1003 N N . GLU A 1 135 ? -5.184 -11.075 11.152 1.00 96.44 135 GLU A N 1
ATOM 1004 C CA . GLU A 1 135 ? -4.848 -9.991 12.081 1.00 96.44 135 GLU A CA 1
ATOM 1005 C C . GLU A 1 135 ? -5.009 -8.607 11.437 1.00 96.44 135 GLU A C 1
ATOM 1007 O O . GLU A 1 135 ? -5.545 -7.685 12.052 1.00 96.44 135 GLU A O 1
ATOM 1012 N N . CYS A 1 136 ? -4.618 -8.458 10.169 1.00 96.19 136 CYS A N 1
ATOM 1013 C CA . CYS A 1 136 ? -4.778 -7.206 9.435 1.00 96.19 136 CYS A CA 1
ATOM 1014 C C . CYS A 1 136 ? -6.249 -6.920 9.083 1.00 96.19 136 CYS A C 1
ATOM 1016 O O . CYS A 1 136 ? -6.697 -5.777 9.219 1.00 96.19 136 CYS A O 1
ATOM 1018 N N . VAL A 1 137 ? -7.023 -7.932 8.667 1.00 97.88 137 VAL A N 1
ATOM 1019 C CA . VAL A 1 137 ? -8.465 -7.773 8.390 1.00 97.88 137 VAL A CA 1
ATOM 1020 C C . VAL A 1 137 ? -9.223 -7.403 9.667 1.00 97.88 137 VAL A C 1
ATOM 1022 O O . VAL A 1 137 ? -10.018 -6.462 9.659 1.00 97.88 137 VAL A O 1
ATOM 1025 N N . ASP A 1 138 ? -8.941 -8.080 10.776 1.00 97.50 138 ASP A N 1
ATOM 1026 C CA . ASP A 1 138 ? -9.589 -7.830 12.065 1.00 97.50 138 ASP A CA 1
ATOM 1027 C C . ASP A 1 138 ? -9.197 -6.453 12.620 1.00 97.50 138 ASP A C 1
ATOM 1029 O O . ASP A 1 138 ? -10.049 -5.703 13.102 1.00 97.50 138 ASP A O 1
ATOM 1033 N N . ALA A 1 139 ? -7.926 -6.058 12.478 1.00 97.19 139 ALA A N 1
ATOM 1034 C CA . ALA A 1 139 ? -7.468 -4.720 12.835 1.00 97.19 139 ALA A CA 1
ATOM 1035 C C . ALA A 1 139 ? -8.195 -3.637 12.024 1.00 97.19 139 ALA A C 1
ATOM 1037 O O . ALA A 1 139 ? -8.620 -2.633 12.600 1.00 97.19 139 ALA A O 1
ATOM 1038 N N . PHE A 1 140 ? -8.382 -3.840 10.714 1.00 96.50 140 PHE A N 1
ATOM 1039 C CA . PHE A 1 140 ? -9.164 -2.936 9.868 1.00 96.50 140 PHE A CA 1
ATOM 1040 C C . PHE A 1 140 ? -10.608 -2.806 10.361 1.00 96.50 140 PHE A C 1
ATOM 1042 O O . PHE A 1 140 ? -11.089 -1.687 10.548 1.00 96.50 140 PHE A O 1
ATOM 1049 N N . GLN A 1 141 ? -11.286 -3.930 10.610 1.00 97.00 141 GLN A N 1
ATOM 1050 C CA . GLN A 1 141 ? -12.671 -3.941 11.092 1.00 97.00 141 GLN A CA 1
ATOM 1051 C C . GLN A 1 141 ? -12.801 -3.218 12.431 1.00 97.00 141 GLN A C 1
ATOM 1053 O O . GLN A 1 141 ? -13.637 -2.326 12.568 1.00 97.00 141 GLN A O 1
ATOM 1058 N N . LYS A 1 142 ? -11.901 -3.506 13.376 1.00 96.25 142 LYS A N 1
ATOM 1059 C CA . LYS A 1 142 ? -11.857 -2.812 14.661 1.00 96.25 142 LYS A CA 1
ATOM 1060 C C . LYS A 1 142 ? -11.665 -1.305 14.493 1.00 96.25 142 LYS A C 1
ATOM 1062 O O . LYS A 1 142 ? -12.371 -0.526 15.121 1.00 96.25 142 LYS A O 1
ATOM 1067 N N . GLY A 1 143 ? -10.732 -0.880 13.640 1.00 95.50 143 GLY A N 1
ATOM 1068 C CA . GLY A 1 143 ? -10.525 0.540 13.359 1.00 95.50 143 GLY A CA 1
ATOM 1069 C C . GLY A 1 143 ? -11.793 1.207 12.828 1.00 95.50 143 GLY A C 1
ATOM 1070 O O . GLY A 1 143 ? -12.169 2.283 13.293 1.00 95.50 143 GLY A O 1
ATOM 1071 N N . TYR A 1 144 ? -12.481 0.548 11.896 1.00 95.38 144 TYR A N 1
ATOM 1072 C CA . TYR A 1 144 ? -13.743 1.026 11.339 1.00 95.38 144 TYR A CA 1
ATOM 1073 C C . TYR A 1 144 ? -14.826 1.183 12.421 1.00 95.38 144 TYR A C 1
ATOM 1075 O O . TYR A 1 144 ? -15.430 2.251 12.542 1.00 95.38 144 TYR A O 1
ATOM 1083 N N . GLU A 1 145 ? -15.033 0.161 13.253 1.00 96.00 145 GLU A N 1
ATOM 1084 C CA . GLU A 1 145 ? -16.000 0.168 14.360 1.00 96.00 145 GLU A CA 1
ATOM 1085 C C . GLU A 1 145 ? -15.690 1.239 15.413 1.00 96.00 145 GLU A C 1
ATOM 1087 O O . GLU A 1 145 ? -16.580 2.002 15.808 1.00 96.00 145 GLU A O 1
ATOM 1092 N N . ASP A 1 146 ? -14.427 1.346 15.833 1.00 94.94 146 ASP A N 1
ATOM 1093 C CA . ASP A 1 146 ? -13.980 2.333 16.816 1.00 94.94 146 ASP A CA 1
ATOM 1094 C C . ASP A 1 146 ? -14.257 3.758 16.296 1.00 94.94 146 ASP A C 1
ATOM 1096 O O . ASP A 1 146 ? -14.718 4.622 17.045 1.00 94.94 146 ASP A O 1
ATOM 1100 N N . SER A 1 147 ? -14.062 4.021 14.998 1.00 94.00 147 SER A N 1
ATOM 1101 C CA . SER A 1 147 ? -14.397 5.326 14.417 1.00 94.00 147 SER A CA 1
ATOM 1102 C C . SER A 1 147 ? -15.906 5.564 14.322 1.00 94.00 147 SER A C 1
ATOM 1104 O O . SER A 1 147 ? -16.367 6.649 14.681 1.00 94.00 147 SER A O 1
ATOM 1106 N N . MET A 1 148 ? -16.689 4.575 13.877 1.00 94.38 148 MET A N 1
ATOM 1107 C CA . MET A 1 148 ? -18.153 4.688 13.774 1.00 94.38 148 MET A CA 1
ATOM 1108 C C . MET A 1 148 ? -18.824 4.936 15.130 1.00 94.38 148 MET A C 1
ATOM 1110 O O . MET A 1 148 ? -19.844 5.619 15.207 1.00 94.38 148 MET A O 1
ATOM 1114 N N . THR A 1 149 ? -18.250 4.398 16.206 1.00 93.38 149 THR A N 1
ATOM 1115 C CA . THR A 1 149 ? -18.756 4.542 17.580 1.00 93.38 149 THR A CA 1
ATOM 1116 C C . THR A 1 149 ? -18.177 5.750 18.323 1.00 93.38 149 THR A C 1
ATOM 1118 O O . THR A 1 149 ? -18.523 5.984 19.481 1.00 93.38 149 THR A O 1
ATOM 1121 N N . GLY A 1 150 ? -17.316 6.543 17.674 1.00 86.62 150 GLY A N 1
ATOM 1122 C CA . GLY A 1 150 ? -16.689 7.724 18.273 1.00 86.62 150 GLY A CA 1
ATOM 1123 C C . GLY A 1 150 ? -15.646 7.398 19.345 1.00 86.62 150 GLY A C 1
ATOM 1124 O O . GLY A 1 150 ? -15.287 8.273 20.135 1.00 86.62 150 GLY A O 1
ATOM 1125 N N . GLN A 1 151 ? -15.155 6.158 19.391 1.00 87.31 151 GLN A N 1
ATOM 1126 C CA . GLN A 1 151 ? -14.095 5.758 20.302 1.00 87.31 151 GLN A CA 1
ATOM 1127 C C . GLN A 1 151 ? -12.750 6.375 19.899 1.00 87.31 151 GLN A C 1
ATOM 1129 O O . GLN A 1 151 ? -12.445 6.637 18.726 1.00 87.31 151 GLN A O 1
ATOM 1134 N N . VAL A 1 152 ? -11.922 6.619 20.915 1.00 84.75 152 VAL A N 1
ATOM 1135 C CA . VAL A 1 152 ? -10.541 7.064 20.718 1.00 84.75 152 VAL A CA 1
ATOM 1136 C C . VAL A 1 152 ? -9.754 5.933 20.067 1.00 84.75 152 VAL A C 1
ATOM 1138 O O . VAL A 1 152 ? -9.845 4.781 20.487 1.00 84.75 152 VAL A O 1
ATOM 1141 N N . ALA A 1 153 ? -8.967 6.273 19.047 1.00 84.94 153 ALA A N 1
ATOM 1142 C CA . ALA A 1 153 ? -8.191 5.294 18.307 1.00 84.94 153 ALA A CA 1
ATOM 1143 C C . ALA A 1 153 ? -7.220 4.524 19.222 1.00 84.94 153 ALA A C 1
ATOM 1145 O O . ALA A 1 153 ? -6.322 5.124 19.815 1.00 84.94 153 ALA A O 1
ATOM 1146 N N . THR A 1 154 ? -7.361 3.197 19.281 1.00 86.56 154 THR A N 1
ATOM 1147 C CA . THR A 1 154 ? -6.435 2.299 19.987 1.00 86.56 154 THR A CA 1
ATOM 1148 C C . THR A 1 154 ? -5.632 1.520 18.955 1.00 86.56 154 THR A C 1
ATOM 1150 O O . THR A 1 154 ? -5.985 0.411 18.562 1.00 86.56 154 THR A O 1
ATOM 1153 N N . ILE A 1 155 ? -4.573 2.155 18.459 1.00 83.44 155 ILE A N 1
ATOM 1154 C CA . ILE A 1 155 ? -3.774 1.632 17.348 1.00 83.44 155 ILE A CA 1
ATOM 1155 C C . ILE A 1 155 ? -2.903 0.462 17.848 1.00 83.44 155 ILE A C 1
ATOM 1157 O O . ILE A 1 155 ? -2.213 0.630 18.858 1.00 83.44 155 ILE A O 1
ATOM 1161 N N . PRO A 1 156 ? -2.885 -0.691 17.149 1.00 84.56 156 PRO A N 1
ATOM 1162 C CA . PRO A 1 156 ? -1.933 -1.769 17.412 1.00 84.56 156 PRO A CA 1
ATOM 1163 C C . PRO A 1 156 ? -0.476 -1.283 17.440 1.00 84.56 156 PRO A C 1
ATOM 1165 O O . PRO A 1 156 ? -0.110 -0.330 16.753 1.00 84.56 156 PRO A O 1
ATOM 1168 N N . LEU A 1 157 ? 0.372 -1.952 18.225 1.00 82.56 157 LEU A N 1
ATOM 1169 C CA . LEU A 1 157 ? 1.800 -1.610 18.324 1.00 82.56 157 LEU A CA 1
ATOM 1170 C C . LEU A 1 157 ? 2.640 -2.213 17.191 1.00 82.56 157 LEU A C 1
ATOM 1172 O O . LEU A 1 157 ? 3.769 -1.779 16.966 1.00 82.56 157 LEU A O 1
ATOM 1176 N N . THR A 1 158 ? 2.103 -3.216 16.501 1.00 86.50 158 THR A N 1
ATOM 1177 C CA . THR A 1 158 ? 2.787 -3.975 15.457 1.00 86.50 158 THR A CA 1
ATOM 1178 C C . THR A 1 158 ? 2.359 -3.517 14.067 1.00 86.50 158 THR A C 1
ATOM 1180 O O . THR A 1 158 ? 1.233 -3.065 13.843 1.00 86.50 158 THR A O 1
ATOM 1183 N N . ASN A 1 159 ? 3.302 -3.601 13.131 1.00 88.19 159 ASN A N 1
ATOM 1184 C CA . ASN A 1 159 ? 3.005 -3.573 11.708 1.00 88.19 159 ASN A CA 1
ATOM 1185 C C . ASN A 1 159 ? 2.923 -5.028 11.218 1.00 88.19 159 ASN A C 1
ATOM 1187 O O . ASN A 1 159 ? 3.741 -5.834 11.670 1.00 88.19 159 ASN A O 1
ATOM 1191 N N . PRO A 1 160 ? 2.040 -5.338 10.256 1.00 91.69 160 PRO A N 1
ATOM 1192 C CA . PRO A 1 160 ? 1.212 -4.403 9.482 1.00 91.69 160 PRO A CA 1
ATOM 1193 C C . PRO A 1 160 ? -0.105 -3.944 10.147 1.00 91.69 160 PRO A C 1
ATOM 1195 O O . PRO A 1 160 ? -0.746 -3.022 9.630 1.00 91.69 160 PRO A O 1
ATOM 1198 N N . GLU A 1 161 ? -0.506 -4.508 11.290 1.00 93.69 161 GLU A N 1
ATOM 1199 C CA . GLU A 1 161 ? -1.843 -4.335 11.894 1.00 93.69 161 GLU A CA 1
ATOM 1200 C C . GLU A 1 161 ? -2.182 -2.868 12.180 1.00 93.69 161 GLU A C 1
ATOM 1202 O O . GLU A 1 161 ? -3.298 -2.418 11.916 1.00 93.69 161 GLU A O 1
ATOM 1207 N N . ALA A 1 162 ? -1.214 -2.080 12.658 1.00 93.06 162 ALA A N 1
ATOM 1208 C CA . ALA A 1 162 ? -1.381 -0.648 12.906 1.00 93.06 162 ALA A CA 1
ATOM 1209 C C . ALA A 1 162 ? -1.819 0.122 11.651 1.00 93.06 162 ALA A C 1
ATOM 1211 O O . ALA A 1 162 ? -2.607 1.070 11.721 1.00 93.06 162 ALA A O 1
ATOM 1212 N N . THR A 1 163 ? -1.310 -0.266 10.482 1.00 94.12 163 THR A N 1
ATOM 1213 C CA . THR A 1 163 ? -1.668 0.345 9.199 1.00 94.12 163 THR A CA 1
ATOM 1214 C C . THR A 1 163 ? -3.058 -0.079 8.753 1.00 94.12 163 THR A C 1
ATOM 1216 O O . THR A 1 163 ? -3.833 0.784 8.338 1.00 94.12 163 THR A O 1
ATOM 1219 N N . CYS A 1 164 ? -3.412 -1.355 8.919 1.00 95.19 164 CYS A N 1
ATOM 1220 C CA . CYS A 1 164 ? -4.748 -1.861 8.608 1.00 95.19 164 CYS A CA 1
ATOM 1221 C C . CYS A 1 164 ? -5.816 -1.215 9.508 1.00 95.19 164 CYS A C 1
ATOM 1223 O O . CYS A 1 164 ? -6.814 -0.700 9.006 1.00 95.19 164 CYS A O 1
ATOM 1225 N N . TYR A 1 165 ? -5.548 -1.108 10.815 1.00 95.94 165 TYR A N 1
ATOM 1226 C CA . TYR A 1 165 ? -6.398 -0.398 11.773 1.00 95.94 165 TYR A CA 1
ATOM 1227 C C . TYR A 1 165 ? -6.632 1.057 11.372 1.00 95.94 165 TYR A C 1
ATOM 1229 O O . TYR A 1 165 ? -7.772 1.513 11.290 1.00 95.94 165 TYR A O 1
ATOM 1237 N N . ARG A 1 166 ? -5.556 1.807 11.092 1.00 92.81 166 ARG A N 1
ATOM 1238 C CA . ARG A 1 166 ? -5.677 3.215 10.682 1.00 92.81 166 ARG A CA 1
ATOM 1239 C C . ARG A 1 166 ? -6.480 3.349 9.394 1.00 92.81 166 ARG A C 1
ATOM 1241 O O . ARG A 1 166 ? -7.282 4.273 9.292 1.00 92.81 166 ARG A O 1
ATOM 1248 N N . ALA A 1 167 ? -6.281 2.444 8.435 1.00 92.94 167 ALA A N 1
ATOM 1249 C CA . ALA A 1 167 ? -7.047 2.436 7.197 1.00 92.94 167 ALA A CA 1
ATOM 1250 C C . ALA A 1 167 ? -8.553 2.320 7.480 1.00 92.94 167 ALA A C 1
ATOM 1252 O O . ALA A 1 167 ? -9.300 3.172 7.009 1.00 92.94 167 ALA A O 1
ATOM 1253 N N . GLY A 1 168 ? -8.974 1.364 8.315 1.00 93.50 168 GLY A N 1
ATOM 1254 C CA . GLY A 1 168 ? -10.379 1.209 8.710 1.00 93.50 168 GLY A CA 1
ATOM 1255 C C . GLY A 1 168 ? -10.928 2.417 9.472 1.00 93.50 168 GLY A C 1
ATOM 1256 O O . GLY A 1 168 ? -12.000 2.927 9.147 1.00 93.50 168 GLY A O 1
ATOM 1257 N N . TYR A 1 169 ? -10.157 2.942 10.427 1.00 93.00 169 TYR A N 1
ATOM 1258 C CA . TYR A 1 169 ? -10.557 4.093 11.244 1.00 93.00 169 TYR A CA 1
ATOM 1259 C C . TYR A 1 169 ? -10.811 5.355 10.414 1.00 93.00 169 TYR A C 1
ATOM 1261 O O . TYR A 1 169 ? -11.765 6.087 10.666 1.00 93.00 169 TYR A O 1
ATOM 1269 N N . TYR A 1 170 ? -9.982 5.627 9.405 1.00 89.75 170 TYR A N 1
ATOM 1270 C CA . TYR A 1 170 ? -10.186 6.784 8.531 1.00 89.75 170 TYR A CA 1
ATOM 1271 C C . TYR A 1 170 ? -11.210 6.542 7.417 1.00 89.75 170 TYR A C 1
ATOM 1273 O O . TYR A 1 170 ? -11.786 7.514 6.925 1.00 89.75 170 TYR A O 1
ATOM 1281 N N . ASP A 1 171 ? -11.454 5.288 7.033 1.00 90.00 171 ASP A N 1
ATOM 1282 C CA . ASP A 1 171 ? -12.496 4.927 6.065 1.00 90.00 171 ASP A CA 1
ATOM 1283 C C . ASP A 1 171 ? -13.895 5.253 6.586 1.00 90.00 171 ASP A C 1
ATOM 1285 O O . ASP A 1 171 ? -14.695 5.829 5.858 1.00 90.00 171 ASP A O 1
ATOM 1289 N N . ALA A 1 172 ? -14.163 4.959 7.859 1.00 87.94 172 ALA A N 1
ATOM 1290 C CA . ALA A 1 172 ? -15.453 5.194 8.510 1.00 87.94 172 ALA A CA 1
ATOM 1291 C C . ALA A 1 172 ? -15.867 6.678 8.603 1.00 87.94 172 ALA A C 1
ATOM 1293 O O . ALA A 1 172 ? -16.999 6.988 8.962 1.00 87.94 172 ALA A O 1
ATOM 1294 N N . ARG A 1 173 ? -14.950 7.617 8.339 1.00 79.81 173 ARG A N 1
ATOM 1295 C CA . ARG A 1 173 ? -15.182 9.070 8.465 1.00 79.81 173 ARG A CA 1
ATOM 1296 C C . ARG A 1 173 ? -15.527 9.757 7.142 1.00 79.81 173 ARG A C 1
ATOM 1298 O O . ARG A 1 173 ? -15.520 10.988 7.093 1.00 79.81 173 ARG A O 1
ATOM 1305 N N . ARG A 1 174 ? -15.737 8.995 6.072 1.00 65.56 174 ARG A N 1
ATOM 1306 C CA . ARG A 1 174 ? -16.006 9.493 4.717 1.00 65.56 174 ARG A CA 1
ATOM 1307 C C . ARG A 1 174 ? -17.399 9.100 4.264 1.00 65.56 174 ARG A C 1
ATOM 1309 O O . ARG A 1 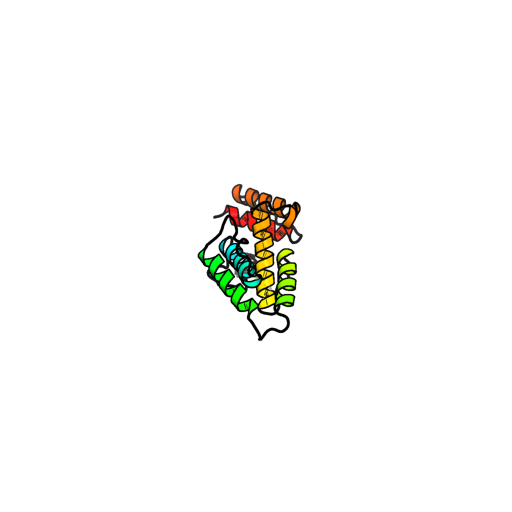174 ? -17.986 9.922 3.532 1.00 65.56 174 ARG A O 1
#

pLDDT: mean 83.53, std 19.65, range [30.7, 97.88]

Foldseek 3Di:
DDDDDDDDDDDPPPPPPDPPPPPLVQQPDDPVQSDFQSLLLLLLLLVCLQVVNDPSGFPSHDVVSNPNSNVNNVVLNPPPVDDPLVVLLCCLLVCLLQVHPPQDDDPSSSSSNSNNVSVLQRCLVVVVCVRNNPLLVVLLVQLLVCQLVVHDQPADPGPPSSSSSPSNVVVNVD

Secondary structure (DSSP, 8-state):
---------------------------SS-GGG-STHHHHHHHHHHHHHHHT-TT---SS--HHHHHHHHHHHHHHHT-TTSTTHHHHHHHHHHHHHTT-S---S-HHHHHHHHHHHHHHHHHHHHT-HHHH-HHHHHHHHHHHHHHHTTPPP---SSTTHHHHHHHHHHHTT-